Protein AF-A0A645F1S7-F1 (afdb_monomer)

pLDDT: mean 93.81, std 6.72, range [60.31, 98.75]

Nearest PDB structures (foldseek):
  8evv-assembly1_A  TM=8.561E-01  e=4.633E-10  Pseudomonas aeruginosa PAO1
  1ehi-assembly1_A  TM=8.941E-01  e=5.741E-09  Leuconostoc mesenteroides
  8evv-assembly1_C  TM=8.806E-01  e=7.746E-09  Pseudomonas aeruginosa PAO1
  8fff-assembly1_A-2  TM=8.487E-01  e=7.746E-09  Staphylococcus aureus
  1ehi-assembly1_B  TM=9.229E-01  e=9.599E-08  Leuconostoc mesenteroides

Mean predicted aligned error: 3.93 Å

Foldseek 3Di:
DLVVCCVPPVDDDDDDDQFDAWKWKWKWAFDDPPIDIFAIKTWAFDPPQPDPHPDCDPVCLVVVVVTTDIDVNDPDDPVLRVVVSVVQVVVCVVVVQFRMKMWMWGQHPVGDIDTDDIGSPFDLDPPRTPNQVRCVSVVQHSVNRVVRSVQSVCVVVVHDD

Secondary structure (DSSP, 8-state):
-HHHHHHHH-S---------SEEEEEEEESSGGG-EEPPPEEEEE-TT---SS----HHHHHTHHHHEEEESS----HHHHHHHHHHHHHHHHHTT--SEEEEEEEE-TTS-EEEEEEESS----TTT-HHHHHHHHTT--HHHHHHHHHHHHHHHTT---

InterPro domain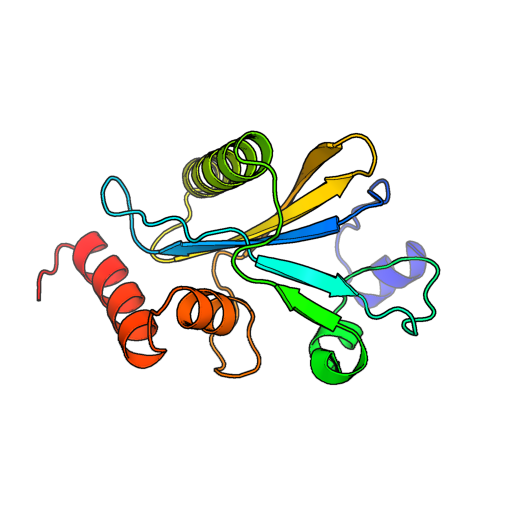s:
  IPR000291 D-alanine--D-alanine ligase/VANA/B/C, conserved site [PS00844] (95-123)
  IPR011095 D-alanine--D-alanine ligase, C-terminal [PF07478] (11-150)
  IPR011761 ATP-grasp fold [PS50975] (13-151)

Structure (mmCIF, N/CA/C/O backbone):
data_AF-A0A645F1S7-F1
#
_entry.id   AF-A0A645F1S7-F1
#
loop_
_atom_site.group_PDB
_atom_site.id
_atom_site.type_symbol
_atom_site.label_atom_id
_atom_site.label_alt_id
_atom_site.label_comp_id
_atom_site.label_asym_id
_atom_site.label_entity_id
_atom_site.label_seq_id
_atom_site.pdbx_PDB_ins_code
_atom_site.Cartn_x
_atom_site.Cartn_y
_atom_site.Cartn_z
_atom_site.occupancy
_atom_site.B_iso_or_equiv
_atom_site.auth_seq_id
_atom_site.auth_comp_id
_atom_site.auth_asym_id
_atom_site.auth_atom_id
_atom_site.pdbx_PDB_model_num
ATOM 1 N N . MET A 1 1 ? 7.111 -23.658 -14.672 1.00 77.06 1 MET A N 1
ATOM 2 C CA . MET A 1 1 ? 6.816 -22.760 -13.532 1.00 77.06 1 MET A CA 1
ATOM 3 C C . MET A 1 1 ? 5.498 -23.135 -12.852 1.00 77.06 1 MET A C 1
ATOM 5 O O . MET A 1 1 ? 5.544 -23.566 -11.709 1.00 77.06 1 MET A O 1
ATOM 9 N N . VAL A 1 2 ? 4.365 -23.115 -13.566 1.00 86.31 2 VAL A N 1
ATOM 10 C CA . VAL A 1 2 ? 3.028 -23.469 -13.031 1.00 86.31 2 VAL A CA 1
ATOM 11 C C . VAL A 1 2 ? 2.982 -24.847 -12.355 1.00 86.31 2 VAL A C 1
ATOM 13 O O . VAL A 1 2 ? 2.569 -24.953 -11.206 1.00 86.31 2 VAL A O 1
ATOM 16 N N . SER A 1 3 ? 3.497 -25.899 -13.003 1.00 89.50 3 SER A N 1
ATOM 17 C CA . SER A 1 3 ? 3.505 -27.258 -12.430 1.00 89.50 3 SER A CA 1
ATOM 18 C C . SER A 1 3 ? 4.303 -27.374 -11.126 1.00 89.50 3 SER A C 1
ATOM 20 O O . SER A 1 3 ? 4.007 -28.235 -10.303 1.00 89.50 3 SER A O 1
ATOM 22 N N . ARG A 1 4 ? 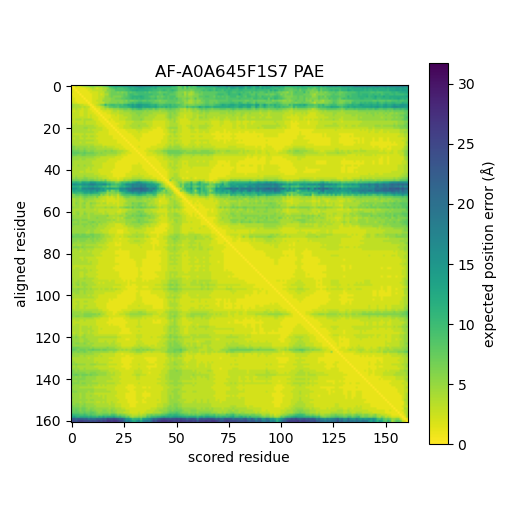5.317 -26.518 -10.921 1.00 90.56 4 ARG A N 1
ATOM 23 C CA . ARG A 1 4 ? 6.065 -26.449 -9.658 1.00 90.56 4 ARG A CA 1
ATOM 24 C C . ARG A 1 4 ? 5.208 -25.800 -8.572 1.00 90.56 4 ARG A C 1
ATOM 26 O O . ARG A 1 4 ? 5.131 -26.351 -7.482 1.00 90.56 4 ARG A O 1
ATOM 33 N N . SER A 1 5 ? 4.549 -24.679 -8.874 1.00 89.69 5 SER A N 1
ATOM 34 C CA . SER A 1 5 ? 3.669 -23.981 -7.927 1.00 89.69 5 SER A CA 1
ATOM 35 C C . SER A 1 5 ? 2.496 -24.855 -7.480 1.00 89.69 5 SER A C 1
ATOM 37 O O . SER A 1 5 ? 2.246 -24.953 -6.284 1.00 89.69 5 SER A O 1
ATOM 39 N N . LEU A 1 6 ? 1.854 -25.572 -8.412 1.00 92.31 6 LEU A N 1
ATOM 40 C CA . LEU A 1 6 ? 0.776 -26.518 -8.094 1.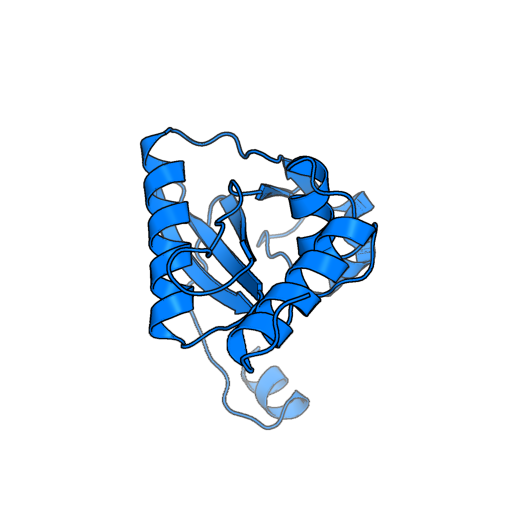00 92.31 6 LEU A CA 1
ATOM 41 C C . LEU A 1 6 ? 1.239 -27.614 -7.122 1.00 92.31 6 LEU A C 1
ATOM 43 O O . LEU A 1 6 ? 0.535 -27.926 -6.169 1.00 92.31 6 LEU A O 1
ATOM 47 N N . LYS A 1 7 ? 2.444 -28.167 -7.323 1.00 94.44 7 LYS A N 1
ATOM 48 C CA . LYS A 1 7 ? 3.012 -29.193 -6.432 1.00 94.44 7 LYS A CA 1
ATOM 49 C C . LYS A 1 7 ? 3.384 -28.655 -5.050 1.00 94.44 7 LYS A C 1
ATOM 51 O O . LYS A 1 7 ? 3.239 -29.380 -4.076 1.00 94.44 7 LYS A O 1
ATOM 56 N N . LEU A 1 8 ? 3.907 -27.429 -4.973 1.00 93.75 8 LEU A N 1
ATOM 57 C CA . LEU A 1 8 ? 4.362 -26.836 -3.711 1.00 93.75 8 LEU A CA 1
ATOM 58 C C . LEU A 1 8 ? 3.205 -26.348 -2.835 1.00 93.75 8 LEU A C 1
ATOM 60 O O . LEU A 1 8 ? 3.252 -26.538 -1.626 1.00 93.75 8 LEU A O 1
ATOM 64 N N . TYR A 1 9 ? 2.199 -25.707 -3.435 1.00 91.12 9 TYR A N 1
ATOM 65 C CA . TYR A 1 9 ? 1.143 -25.012 -2.692 1.00 91.12 9 TYR A CA 1
ATOM 66 C C . TYR A 1 9 ? -0.210 -25.737 -2.709 1.00 91.12 9 TYR A C 1
ATOM 68 O O . TYR A 1 9 ? -1.070 -25.411 -1.899 1.00 91.12 9 TYR A O 1
ATOM 76 N N . GLY A 1 10 ? -0.424 -26.708 -3.607 1.00 90.38 10 GLY A N 1
ATOM 77 C CA . GLY A 1 10 ? -1.612 -27.576 -3.624 1.00 90.38 10 GLY A CA 1
ATOM 78 C C . GLY A 1 10 ? -2.949 -26.905 -3.976 1.00 90.38 10 GLY A C 1
ATOM 79 O O . GLY A 1 10 ? -3.963 -27.595 -4.048 1.00 90.38 10 GLY A O 1
ATOM 80 N N . GLY A 1 11 ? -2.971 -25.588 -4.200 1.00 89.00 11 GLY A N 1
ATOM 81 C CA . GLY A 1 11 ? -4.161 -24.811 -4.554 1.00 89.00 11 GLY A CA 1
ATOM 82 C C . GLY A 1 11 ? -4.167 -24.316 -6.006 1.00 89.00 11 GLY A C 1
ATOM 83 O O . GLY A 1 11 ? -3.196 -24.526 -6.740 1.00 89.00 11 GLY A O 1
ATOM 84 N N . PRO A 1 12 ? -5.252 -23.641 -6.431 1.00 91.94 12 PRO A N 1
ATOM 85 C CA . PRO A 1 12 ? -5.310 -22.959 -7.721 1.00 91.94 12 PRO A CA 1
ATOM 86 C C . PRO A 1 12 ? -4.145 -21.979 -7.901 1.00 91.94 12 PRO A C 1
ATOM 88 O O . PRO A 1 12 ? -3.677 -21.367 -6.943 1.00 91.94 12 PRO A O 1
ATOM 91 N N . VAL A 1 13 ? -3.692 -21.815 -9.144 1.00 91.75 13 VAL A N 1
ATOM 92 C CA . VAL A 1 13 ? -2.629 -20.871 -9.511 1.00 91.75 13 VAL A CA 1
ATOM 93 C C . VAL A 1 13 ? -3.207 -19.827 -10.451 1.00 91.75 13 VAL A C 1
ATOM 95 O O . VAL A 1 13 ? -3.875 -20.176 -11.423 1.00 91.75 13 VAL A O 1
ATOM 98 N N . LEU A 1 14 ? -2.914 -18.561 -10.169 1.00 92.25 14 LEU A N 1
ATOM 99 C CA . LEU A 1 14 ? -3.226 -17.438 -11.041 1.00 92.25 14 LEU A CA 1
ATOM 100 C C . LEU A 1 14 ? -2.016 -17.141 -11.940 1.00 92.25 14 LEU A C 1
ATOM 102 O O . LEU A 1 14 ? -0.874 -17.157 -11.474 1.00 92.25 14 LEU A O 1
ATOM 106 N N . ALA A 1 15 ? -2.262 -16.920 -13.230 1.00 92.06 15 ALA A N 1
ATOM 107 C CA . ALA A 1 15 ? -1.252 -16.509 -14.198 1.00 92.06 15 ALA A CA 1
ATOM 108 C C . ALA A 1 15 ? -1.691 -15.180 -14.812 1.00 92.06 15 ALA A C 1
ATOM 110 O O . ALA A 1 15 ? -2.739 -15.116 -15.452 1.00 92.06 15 ALA A O 1
ATOM 111 N N . GLU A 1 16 ? -0.895 -14.139 -14.597 1.00 92.31 16 GLU A N 1
ATOM 112 C CA . GLU A 1 16 ? -1.212 -12.766 -14.989 1.00 92.31 16 GLU A CA 1
ATOM 113 C C . GLU A 1 16 ? -0.103 -12.196 -15.865 1.00 92.31 16 GLU A C 1
ATOM 115 O O . GLU A 1 16 ? 1.048 -12.644 -15.827 1.00 92.31 16 GLU A O 1
ATOM 120 N N . GLU A 1 17 ? -0.465 -11.198 -16.664 1.00 92.88 17 GLU A N 1
ATOM 121 C CA . GLU A 1 17 ? 0.503 -10.387 -17.387 1.00 92.88 17 GLU A CA 1
ATOM 122 C C . GLU A 1 17 ? 1.415 -9.644 -16.401 1.00 92.88 17 GLU A C 1
ATOM 124 O O . GLU A 1 17 ? 0.965 -9.096 -15.394 1.00 92.88 17 GLU A O 1
ATOM 129 N N . TYR A 1 18 ? 2.713 -9.597 -16.703 1.00 93.25 18 TYR A N 1
ATOM 130 C CA . TYR A 1 18 ? 3.636 -8.764 -15.945 1.00 93.25 18 TYR A CA 1
ATOM 131 C C . TYR A 1 18 ? 3.480 -7.297 -16.351 1.00 93.25 18 TYR A C 1
ATOM 133 O O . TYR A 1 18 ? 3.858 -6.904 -17.453 1.00 93.25 18 TYR A O 1
ATOM 141 N N . ILE A 1 19 ? 2.995 -6.476 -15.424 1.00 94.75 19 ILE A N 1
ATOM 142 C CA . ILE A 1 19 ? 2.905 -5.028 -15.613 1.00 94.75 19 ILE A CA 1
ATOM 143 C C . ILE A 1 19 ? 4.265 -4.402 -15.284 1.00 94.75 19 ILE A C 1
ATOM 145 O O . ILE A 1 19 ? 4.663 -4.355 -14.120 1.00 94.75 19 ILE A O 1
ATOM 149 N N . ALA A 1 20 ? 5.005 -3.941 -16.293 1.00 93.25 20 ALA A N 1
ATOM 150 C CA . ALA A 1 20 ? 6.240 -3.175 -16.092 1.00 93.25 20 ALA A CA 1
ATOM 151 C C . ALA A 1 20 ? 5.954 -1.779 -15.501 1.00 93.25 20 ALA A C 1
ATOM 153 O O . ALA A 1 20 ? 4.802 -1.361 -15.428 1.00 93.25 20 ALA A O 1
ATOM 154 N N . GLY A 1 21 ? 7.000 -1.066 -15.076 1.00 94.00 21 GLY A N 1
ATOM 155 C CA . GLY A 1 21 ? 6.901 0.287 -14.523 1.00 94.00 21 GLY A CA 1
ATOM 156 C C . GLY A 1 21 ? 7.206 0.370 -13.026 1.00 94.00 21 GLY A C 1
ATOM 157 O O . GLY A 1 21 ? 8.053 -0.363 -12.508 1.00 94.00 21 GLY A O 1
ATOM 158 N N . ARG A 1 22 ? 6.551 1.314 -12.348 1.00 95.88 22 ARG A N 1
ATOM 159 C CA . ARG A 1 22 ? 6.793 1.688 -10.943 1.00 95.88 22 ARG A CA 1
ATOM 160 C C . ARG A 1 22 ? 5.836 0.951 -10.006 1.00 95.88 22 ARG A C 1
ATOM 162 O O . ARG A 1 22 ? 4.700 0.677 -10.388 1.00 95.88 22 ARG A O 1
ATOM 169 N N . GLU A 1 23 ? 6.273 0.661 -8.782 1.00 96.75 23 GLU A N 1
ATOM 170 C CA . GLU A 1 23 ? 5.489 -0.061 -7.769 1.00 96.75 23 GLU A CA 1
ATOM 171 C C . GLU A 1 23 ? 5.228 0.824 -6.545 1.00 96.75 23 GLU A C 1
ATOM 173 O O . GLU A 1 23 ? 6.131 1.505 -6.059 1.00 96.75 23 GLU A O 1
ATOM 178 N N . PHE A 1 24 ? 3.988 0.822 -6.051 1.00 98.25 24 PHE A N 1
ATOM 179 C CA . PHE A 1 24 ? 3.547 1.697 -4.966 1.00 98.25 24 PHE A CA 1
ATOM 180 C C . PHE A 1 24 ? 2.700 0.953 -3.953 1.00 98.25 24 PHE A C 1
ATOM 182 O O . PHE A 1 24 ? 2.002 -0.002 -4.279 1.00 98.25 24 PHE A O 1
ATOM 189 N N . THR A 1 25 ? 2.688 1.490 -2.743 1.00 98.19 25 THR A N 1
ATOM 190 C CA . THR A 1 25 ? 1.780 1.103 -1.672 1.00 98.19 25 THR A CA 1
ATOM 191 C C . THR A 1 25 ? 1.056 2.335 -1.138 1.00 98.19 25 THR A C 1
ATOM 193 O O . THR A 1 25 ? 1.656 3.393 -0.938 1.00 98.19 25 THR A O 1
ATOM 196 N N . VAL A 1 26 ? -0.230 2.178 -0.832 1.00 98.69 26 VAL A N 1
ATOM 197 C CA . VAL A 1 26 ? -1.063 3.176 -0.156 1.00 98.69 26 VAL A CA 1
ATOM 198 C C . VAL A 1 26 ? -1.622 2.577 1.130 1.00 98.69 26 VAL A C 1
ATOM 200 O O . VAL A 1 26 ? -2.305 1.553 1.110 1.00 98.69 26 VAL A O 1
ATOM 203 N N . GLY A 1 27 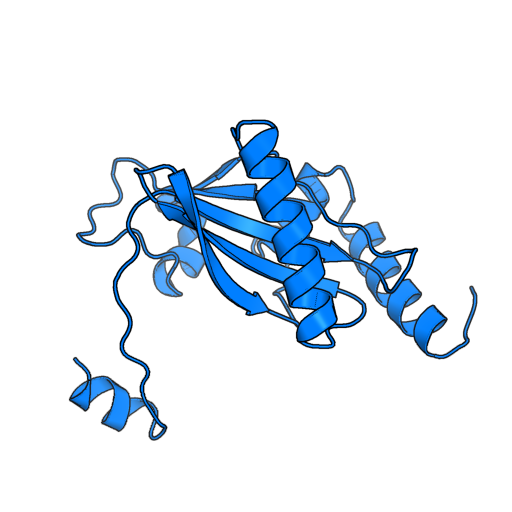? -1.350 3.224 2.262 1.00 98.56 27 GLY A N 1
ATOM 204 C CA . GLY A 1 27 ? -1.948 2.866 3.546 1.00 98.56 27 GLY A CA 1
ATOM 205 C C . GLY A 1 27 ? -3.330 3.495 3.724 1.00 98.56 27 GLY A C 1
ATOM 206 O O . GLY A 1 27 ? -3.559 4.640 3.325 1.00 98.56 27 GLY A O 1
ATOM 207 N N . LEU A 1 28 ? -4.230 2.778 4.392 1.00 98.75 28 LEU A N 1
ATOM 208 C CA . LEU A 1 28 ? -5.523 3.284 4.845 1.00 98.75 28 LEU A CA 1
ATOM 209 C C . LEU A 1 28 ? -5.697 3.024 6.340 1.00 98.75 28 LEU A C 1
ATOM 211 O O . LEU A 1 28 ? -5.345 1.945 6.810 1.00 98.75 28 LEU A O 1
ATOM 215 N N . LEU A 1 29 ? -6.258 3.995 7.063 1.00 98.50 29 LEU A N 1
ATOM 216 C CA . LEU A 1 29 ? -6.463 3.957 8.513 1.00 98.50 29 LEU A CA 1
ATOM 217 C C . LEU A 1 29 ? -7.811 4.577 8.885 1.00 98.50 29 LEU A C 1
ATOM 219 O O . LEU A 1 29 ? -8.093 5.714 8.516 1.00 98.50 29 LEU A O 1
ATOM 223 N N . GLY A 1 30 ? -8.616 3.862 9.661 1.00 97.81 30 GLY A N 1
ATOM 224 C CA . GLY A 1 30 ? -9.944 4.292 10.087 1.00 97.81 30 GLY A CA 1
ATOM 225 C C . GLY A 1 30 ? -11.070 3.626 9.300 1.00 97.81 30 GLY A C 1
ATOM 226 O O . GLY A 1 30 ? -10.873 2.630 8.615 1.00 97.81 30 GLY A O 1
ATOM 227 N N . ASN A 1 31 ? -12.276 4.172 9.438 1.00 96.88 31 ASN A N 1
ATOM 228 C CA . ASN A 1 31 ? -13.501 3.654 8.832 1.00 96.88 31 ASN A CA 1
ATOM 229 C C . ASN A 1 31 ? -14.387 4.832 8.382 1.00 96.88 31 ASN A C 1
ATOM 231 O O . ASN A 1 31 ? -14.376 5.883 9.025 1.00 96.88 31 ASN A O 1
ATOM 235 N N . GLY A 1 32 ? -15.189 4.649 7.327 1.00 94.31 32 GLY A N 1
ATOM 236 C CA . GLY A 1 32 ? -16.194 5.629 6.885 1.00 94.31 32 GLY A CA 1
ATOM 237 C C . GLY A 1 32 ? -15.628 7.037 6.664 1.00 94.31 32 GLY A C 1
ATOM 238 O O . GLY A 1 32 ? -14.600 7.210 6.010 1.00 94.31 32 GLY A O 1
ATOM 239 N N . GLU A 1 33 ? -16.281 8.049 7.238 1.00 93.62 33 GLU A N 1
ATOM 240 C CA . GLU A 1 33 ? -15.846 9.453 7.145 1.00 93.62 33 GLU A CA 1
ATOM 241 C C . GLU A 1 33 ? -14.494 9.716 7.827 1.00 93.62 33 GLU A C 1
ATOM 243 O O . GLU A 1 33 ? -13.755 10.604 7.410 1.00 93.62 33 GLU A O 1
ATOM 248 N N . ALA A 1 34 ? -14.134 8.914 8.834 1.00 95.69 34 ALA A N 1
ATOM 249 C CA . ALA A 1 34 ? -12.847 9.003 9.520 1.00 95.69 34 ALA A CA 1
ATOM 250 C C . ALA A 1 34 ? -11.716 8.262 8.779 1.00 95.69 34 ALA A C 1
ATOM 252 O O . ALA A 1 34 ? -10.595 8.201 9.282 1.00 95.69 34 ALA A O 1
ATOM 253 N N . LEU A 1 35 ? -11.991 7.671 7.607 1.00 98.06 35 LEU A N 1
ATOM 254 C CA . LEU A 1 35 ? -10.991 6.956 6.819 1.00 98.06 35 LEU A CA 1
ATOM 255 C C . LEU A 1 35 ? -9.945 7.930 6.265 1.00 98.06 35 LEU A C 1
ATOM 257 O O . LEU A 1 35 ? -10.200 8.686 5.320 1.00 98.06 35 LEU A O 1
ATOM 261 N N . ARG A 1 36 ? -8.738 7.844 6.819 1.00 97.94 36 ARG A N 1
ATOM 262 C CA . ARG A 1 36 ? -7.532 8.492 6.317 1.00 97.94 36 ARG A CA 1
ATOM 263 C C . ARG A 1 36 ? -6.886 7.613 5.251 1.00 97.94 36 ARG A C 1
ATOM 265 O O . ARG A 1 36 ? -6.620 6.436 5.482 1.00 97.94 36 ARG A O 1
ATOM 272 N N . VAL A 1 37 ? -6.585 8.217 4.106 1.00 98.50 37 VAL A N 1
ATOM 273 C CA . VAL A 1 37 ? -5.744 7.629 3.056 1.00 98.50 37 VAL A CA 1
ATOM 274 C C . VAL A 1 37 ? -4.393 8.326 3.130 1.00 98.50 37 VAL A C 1
ATOM 276 O O . VAL A 1 37 ? -4.335 9.556 3.112 1.00 98.50 37 VAL A O 1
ATOM 279 N N . PHE A 1 38 ? -3.319 7.562 3.287 1.00 98.38 38 PHE A N 1
ATOM 280 C CA . PHE A 1 38 ? -1.969 8.116 3.306 1.00 98.38 38 PHE A CA 1
ATOM 281 C C . PHE A 1 38 ? -1.487 8.449 1.884 1.00 98.38 38 PHE A C 1
ATOM 283 O O . PHE A 1 38 ? -1.988 7.859 0.924 1.00 98.38 38 PHE A O 1
ATOM 290 N N . PRO A 1 39 ? -0.513 9.365 1.726 1.00 97.94 39 PRO A N 1
ATOM 291 C CA . PRO A 1 39 ? 0.147 9.566 0.443 1.00 97.94 39 PRO A CA 1
ATOM 292 C C . PRO A 1 39 ? 0.758 8.252 -0.069 1.00 97.94 39 PRO A C 1
ATOM 294 O O . PRO A 1 39 ? 1.242 7.456 0.745 1.00 97.94 39 PRO A O 1
ATOM 297 N N . PRO A 1 40 ? 0.769 8.007 -1.389 1.00 98.44 40 PRO A N 1
ATOM 298 C CA . PRO A 1 40 ? 1.465 6.862 -1.949 1.00 98.44 40 PRO A CA 1
ATOM 299 C C . PRO A 1 40 ? 2.951 6.870 -1.595 1.00 98.44 40 PRO A C 1
ATOM 301 O O . PRO A 1 40 ? 3.625 7.896 -1.727 1.00 98.44 40 PRO A O 1
ATOM 304 N N . MET A 1 41 ? 3.462 5.710 -1.197 1.00 98.19 41 MET A N 1
ATOM 305 C CA . MET A 1 41 ? 4.890 5.447 -1.060 1.00 98.19 41 MET A CA 1
ATOM 306 C C . MET A 1 41 ? 5.339 4.572 -2.227 1.00 98.19 41 MET A C 1
ATOM 308 O O . MET A 1 41 ? 4.709 3.556 -2.520 1.00 98.19 41 MET A O 1
ATOM 312 N N . GLU A 1 42 ? 6.422 4.960 -2.890 1.00 97.94 42 GLU A N 1
ATOM 313 C CA . GLU A 1 42 ? 7.024 4.181 -3.970 1.00 97.94 42 GLU A CA 1
ATOM 314 C C . GLU A 1 42 ? 8.074 3.211 -3.428 1.00 97.94 42 GLU A C 1
ATOM 316 O O . GLU A 1 42 ? 8.873 3.574 -2.562 1.00 97.94 42 GLU A O 1
ATOM 321 N N . ILE A 1 43 ? 8.091 1.999 -3.982 1.00 96.19 43 ILE A N 1
ATOM 322 C CA . ILE A 1 43 ? 9.148 1.004 -3.791 1.00 96.19 43 ILE A CA 1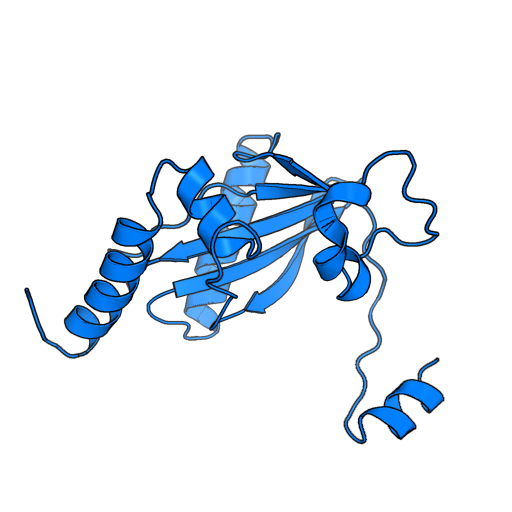
ATOM 323 C C . ILE A 1 43 ? 10.122 1.143 -4.967 1.00 96.19 43 ILE A C 1
ATOM 325 O O . ILE A 1 43 ? 9.858 0.689 -6.084 1.00 96.19 43 ILE A O 1
ATOM 329 N N . VAL A 1 44 ? 11.256 1.800 -4.726 1.00 95.06 44 VAL A N 1
ATOM 330 C CA . VAL A 1 44 ? 12.235 2.149 -5.761 1.00 95.06 44 VAL A CA 1
ATOM 331 C C . VAL A 1 44 ? 13.331 1.092 -5.813 1.00 95.06 44 VAL A C 1
ATOM 333 O O . VAL A 1 44 ? 14.189 1.020 -4.940 1.00 95.06 44 VAL A O 1
ATOM 336 N N . PHE A 1 45 ? 13.347 0.276 -6.865 1.00 92.44 45 PHE A N 1
ATOM 337 C CA . PHE A 1 45 ? 14.416 -0.704 -7.074 1.00 92.44 45 PHE A CA 1
ATOM 338 C C . PHE A 1 45 ? 15.752 -0.024 -7.379 1.00 92.44 45 PHE A C 1
ATOM 340 O O . PHE A 1 45 ? 15.858 0.799 -8.294 1.00 92.44 45 PHE A O 1
ATOM 347 N N . ARG A 1 46 ? 16.803 -0.424 -6.661 1.00 90.31 46 ARG A N 1
ATOM 348 C CA . ARG A 1 46 ? 18.158 0.090 -6.880 1.00 90.31 46 ARG A CA 1
ATOM 349 C C . ARG A 1 46 ? 18.718 -0.380 -8.218 1.00 90.31 46 ARG A C 1
ATOM 351 O O . ARG A 1 46 ? 18.443 -1.495 -8.661 1.00 90.31 46 ARG A O 1
ATOM 358 N N . LYS A 1 47 ? 19.554 0.456 -8.847 1.00 77.25 47 LYS A N 1
ATOM 359 C CA . LYS A 1 47 ? 20.122 0.212 -10.191 1.00 77.25 47 LYS A CA 1
ATOM 360 C C . LYS A 1 47 ? 20.905 -1.100 -10.312 1.00 77.25 47 LYS A C 1
ATOM 362 O O . LYS A 1 47 ? 20.954 -1.663 -11.396 1.00 77.25 47 LYS A O 1
ATOM 367 N N . ASN A 1 48 ? 21.513 -1.565 -9.225 1.00 72.69 48 ASN A N 1
ATOM 368 C CA . ASN A 1 48 ? 22.274 -2.813 -9.154 1.00 72.69 48 ASN A CA 1
ATOM 369 C C . ASN A 1 48 ? 21.405 -4.047 -8.845 1.00 72.69 48 ASN A C 1
ATOM 371 O O . ASN A 1 48 ? 21.948 -5.132 -8.650 1.00 72.69 48 ASN A O 1
ATOM 375 N N . THR A 1 49 ? 20.077 -3.906 -8.783 1.00 75.94 49 THR A N 1
ATOM 376 C CA . THR A 1 49 ? 19.174 -5.051 -8.651 1.00 75.94 49 THR A CA 1
ATOM 377 C C . THR A 1 49 ? 19.063 -5.746 -10.003 1.00 75.94 49 THR A C 1
ATOM 379 O O . THR A 1 49 ? 18.210 -5.399 -10.819 1.00 75.94 49 THR A O 1
ATOM 382 N N . ASP A 1 50 ? 19.958 -6.701 -10.247 1.00 63.50 50 ASP A N 1
ATOM 383 C CA . ASP A 1 50 ? 20.024 -7.455 -11.497 1.00 63.50 50 ASP A CA 1
ATOM 384 C C . ASP A 1 50 ? 18.902 -8.503 -11.540 1.00 63.50 50 ASP A C 1
ATOM 386 O O . ASP A 1 50 ? 19.011 -9.596 -10.975 1.00 63.50 50 ASP A O 1
ATOM 390 N N . ARG A 1 51 ? 17.750 -8.113 -12.098 1.00 69.44 51 ARG A N 1
ATOM 391 C CA . ARG A 1 51 ? 16.582 -8.984 -12.267 1.00 69.44 51 ARG A CA 1
ATOM 392 C C . ARG A 1 51 ? 15.834 -8.633 -13.545 1.00 69.44 51 ARG A C 1
ATOM 394 O O . ARG A 1 51 ? 15.467 -7.475 -13.738 1.00 69.44 51 ARG A O 1
ATOM 401 N N . ASP A 1 52 ? 15.493 -9.663 -14.320 1.00 72.56 52 ASP A N 1
ATOM 402 C CA . ASP A 1 52 ? 14.608 -9.560 -15.493 1.00 72.56 52 ASP A CA 1
ATOM 403 C C . ASP A 1 52 ? 13.253 -8.920 -15.138 1.00 72.56 52 ASP A C 1
ATOM 405 O O . ASP A 1 52 ? 12.640 -8.231 -15.951 1.00 72.56 52 ASP A O 1
ATOM 409 N N . TYR A 1 53 ? 12.807 -9.113 -13.889 1.00 76.31 53 TYR A N 1
ATOM 410 C CA . TYR A 1 53 ? 11.570 -8.561 -13.348 1.00 76.31 53 TYR A CA 1
ATOM 411 C C . TYR A 1 53 ? 11.807 -7.886 -11.995 1.00 76.31 53 TYR A C 1
ATOM 413 O O . TYR A 1 53 ? 12.296 -8.496 -11.037 1.00 76.31 53 TYR A O 1
ATOM 421 N N . ARG A 1 54 ? 11.388 -6.623 -11.887 1.00 88.12 54 ARG A N 1
ATOM 422 C CA . ARG A 1 54 ? 11.426 -5.837 -10.648 1.00 88.12 54 ARG A CA 1
ATOM 423 C C . ARG A 1 54 ? 10.178 -6.121 -9.829 1.00 88.12 54 ARG A C 1
ATOM 425 O O . ARG A 1 54 ? 9.225 -5.359 -9.890 1.00 88.12 54 ARG A O 1
ATOM 432 N N . ILE A 1 55 ? 10.147 -7.261 -9.145 1.00 89.00 55 ILE A N 1
ATOM 433 C CA . ILE A 1 55 ? 9.008 -7.703 -8.323 1.00 89.00 55 ILE A CA 1
ATOM 434 C C . ILE A 1 55 ? 9.387 -7.612 -6.849 1.00 89.00 55 ILE A C 1
ATOM 436 O O . ILE A 1 55 ? 10.414 -8.175 -6.448 1.00 89.00 55 ILE A O 1
ATOM 440 N N . TYR A 1 56 ? 8.541 -6.979 -6.028 1.00 89.31 56 TYR A N 1
ATOM 441 C CA . TYR A 1 56 ? 8.739 -6.860 -4.579 1.00 89.31 56 TYR A CA 1
ATOM 442 C C . TYR A 1 56 ? 8.383 -8.163 -3.837 1.00 89.31 56 TYR A C 1
ATOM 444 O O . TYR A 1 56 ? 7.506 -8.261 -2.977 1.00 89.31 56 TYR A O 1
ATOM 452 N N . SER A 1 57 ? 9.075 -9.226 -4.244 1.00 88.00 57 SER A N 1
ATOM 453 C CA . SER A 1 57 ? 8.919 -10.594 -3.754 1.00 88.00 57 SER A CA 1
ATOM 454 C C . SER A 1 57 ? 9.350 -10.742 -2.293 1.00 88.00 57 SER A C 1
ATOM 456 O O . SER A 1 57 ? 10.076 -9.907 -1.760 1.00 88.00 57 SER A O 1
ATOM 458 N N . PHE A 1 58 ? 8.992 -11.866 -1.665 1.00 85.69 58 PHE A N 1
ATOM 459 C CA . PHE A 1 58 ? 9.419 -12.191 -0.298 1.00 85.69 58 PHE A CA 1
ATOM 460 C C . PHE A 1 58 ? 10.937 -12.058 -0.086 1.00 85.69 58 PHE A C 1
ATOM 462 O O . PHE A 1 58 ? 11.367 -11.457 0.891 1.00 85.69 58 PHE A O 1
ATOM 469 N N . GLY A 1 59 ? 11.757 -12.554 -1.021 1.00 84.62 59 GLY A N 1
ATOM 470 C CA . GLY A 1 59 ? 13.216 -12.439 -0.915 1.00 84.62 59 GLY A CA 1
ATOM 471 C C . GLY A 1 59 ? 13.716 -10.993 -0.982 1.00 84.62 59 GLY A C 1
ATOM 472 O O . GLY A 1 59 ? 14.659 -10.649 -0.282 1.00 84.62 59 GLY A O 1
ATOM 473 N N . VAL A 1 60 ? 13.058 -10.134 -1.772 1.00 87.75 60 VAL A N 1
ATOM 474 C CA . VAL A 1 60 ? 13.370 -8.693 -1.808 1.00 87.75 60 VAL A CA 1
ATOM 475 C C . VAL A 1 60 ? 12.928 -8.025 -0.509 1.00 87.75 60 VAL A C 1
ATOM 477 O O . VAL A 1 60 ? 13.699 -7.272 0.062 1.00 87.75 60 VAL A O 1
ATOM 480 N N . LYS A 1 61 ? 11.736 -8.351 0.003 1.00 86.00 61 LYS A N 1
ATOM 481 C CA . LYS A 1 61 ? 11.227 -7.845 1.289 1.00 86.00 61 LYS A CA 1
ATOM 482 C C . LYS A 1 61 ? 12.143 -8.206 2.461 1.00 86.00 61 LYS A C 1
ATOM 484 O O . LYS A 1 61 ? 12.291 -7.424 3.389 1.00 86.00 61 LYS A O 1
ATOM 489 N N . GLN A 1 62 ? 12.732 -9.400 2.470 1.00 87.75 62 GLN A N 1
ATOM 490 C CA . GLN A 1 62 ? 13.639 -9.834 3.542 1.00 87.75 62 GLN A CA 1
ATOM 491 C C . GLN A 1 62 ? 14.979 -9.091 3.522 1.00 87.75 62 GLN A C 1
ATOM 493 O O . GLN A 1 62 ? 15.527 -8.814 4.582 1.00 87.75 62 GLN A O 1
ATOM 498 N N . ASP A 1 63 ? 15.469 -8.728 2.339 1.00 87.69 63 ASP A N 1
ATOM 499 C CA . ASP A 1 63 ? 16.764 -8.066 2.146 1.00 87.69 63 ASP A CA 1
ATOM 500 C C . ASP A 1 63 ? 16.600 -6.661 1.534 1.00 87.69 63 ASP A C 1
ATOM 502 O O . ASP A 1 63 ? 17.370 -6.204 0.685 1.00 87.69 63 ASP A O 1
ATOM 506 N N . TYR A 1 64 ? 15.527 -5.971 1.933 1.00 88.81 64 TYR A N 1
ATOM 507 C CA . TYR A 1 64 ? 15.073 -4.741 1.281 1.00 88.81 64 TYR A CA 1
ATOM 508 C C . TYR A 1 64 ? 16.155 -3.653 1.288 1.00 88.81 64 TYR A C 1
ATOM 510 O O . TYR A 1 64 ? 16.300 -2.938 0.303 1.00 88.81 64 TYR A O 1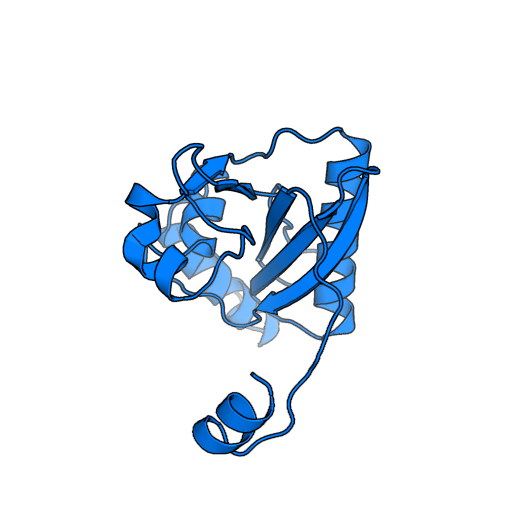
ATOM 518 N N . GLN A 1 65 ? 16.977 -3.593 2.341 1.00 89.12 65 GLN A N 1
ATOM 519 C CA . GLN A 1 65 ? 18.066 -2.622 2.500 1.00 89.12 65 GLN A CA 1
ATOM 520 C C . GLN A 1 65 ? 19.109 -2.675 1.372 1.00 89.12 65 GLN A C 1
ATOM 522 O O . GLN A 1 65 ? 19.781 -1.673 1.111 1.00 89.12 65 GLN A O 1
ATOM 527 N N . ASN A 1 66 ? 19.248 -3.825 0.706 1.00 89.31 66 ASN A N 1
ATOM 528 C CA . ASN A 1 66 ? 20.172 -4.016 -0.408 1.00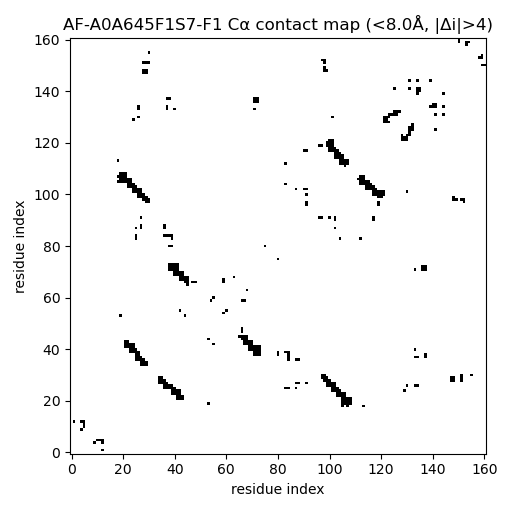 89.31 66 ASN A CA 1
ATOM 529 C C . ASN A 1 66 ? 19.512 -3.815 -1.779 1.00 89.31 66 ASN A C 1
ATOM 531 O O . ASN A 1 66 ? 20.202 -3.449 -2.732 1.00 89.31 66 ASN A O 1
ATOM 535 N N . PHE A 1 67 ? 18.197 -4.016 -1.886 1.00 89.88 67 PHE A N 1
ATOM 536 C CA . PHE A 1 67 ? 17.492 -4.062 -3.171 1.00 89.88 67 PHE A CA 1
ATOM 537 C C . PHE A 1 67 ? 16.627 -2.838 -3.475 1.00 89.88 67 PHE A C 1
ATOM 539 O O . PHE A 1 67 ? 16.455 -2.498 -4.649 1.00 89.88 67 PHE A O 1
ATOM 546 N N . VAL A 1 68 ? 16.062 -2.183 -2.462 1.00 93.19 68 VAL A N 1
ATOM 547 C CA . VAL A 1 68 ? 15.078 -1.114 -2.662 1.00 93.19 68 VAL A CA 1
ATOM 548 C C . VAL A 1 68 ? 15.314 0.072 -1.734 1.00 93.19 68 VAL A C 1
ATOM 550 O O . VAL A 1 68 ? 15.838 -0.057 -0.630 1.00 93.19 68 VAL A O 1
ATOM 553 N N . ASP A 1 69 ? 14.888 1.234 -2.204 1.00 93.62 69 ASP A N 1
ATOM 554 C CA . ASP A 1 69 ? 14.675 2.439 -1.416 1.00 93.62 69 ASP A CA 1
ATOM 555 C C . ASP A 1 69 ? 13.173 2.747 -1.364 1.00 93.62 69 ASP A C 1
ATOM 557 O O . ASP A 1 69 ? 12.394 2.240 -2.176 1.00 93.62 69 ASP A O 1
ATOM 561 N N . TYR A 1 70 ? 12.766 3.594 -0.421 1.00 95.25 70 TYR A N 1
ATOM 562 C CA . TYR A 1 70 ? 11.389 4.074 -0.327 1.00 95.25 70 TYR A CA 1
ATOM 563 C C . TYR A 1 70 ? 11.344 5.581 -0.534 1.00 95.25 70 TYR A C 1
ATOM 565 O O . TYR A 1 70 ? 12.111 6.319 0.085 1.00 95.25 70 TYR A O 1
ATOM 573 N N . GLU A 1 71 ? 10.410 6.043 -1.362 1.00 95.94 71 GLU A N 1
ATOM 574 C CA . GLU A 1 71 ? 10.099 7.467 -1.494 1.00 95.94 71 GLU A CA 1
ATOM 575 C C . GLU A 1 71 ? 8.663 7.727 -1.031 1.00 95.94 71 GLU A C 1
ATOM 577 O O . GLU A 1 71 ? 7.707 7.218 -1.617 1.00 95.94 71 GLU A O 1
ATOM 582 N N . CYS A 1 72 ? 8.508 8.520 0.032 1.00 94.44 72 CYS A N 1
ATOM 583 C CA . CYS A 1 72 ? 7.211 8.905 0.582 1.00 94.44 72 CYS A CA 1
ATOM 584 C C . CYS A 1 72 ? 7.229 10.384 1.030 1.00 94.44 72 CYS A C 1
ATOM 586 O O . CYS A 1 72 ? 8.015 10.730 1.916 1.00 94.44 72 CYS A O 1
ATOM 588 N N . PRO A 1 73 ? 6.364 11.257 0.476 1.00 92.56 73 PRO A N 1
ATOM 589 C CA . PRO A 1 73 ? 5.432 10.970 -0.616 1.00 92.56 73 PRO A CA 1
ATOM 590 C C . PRO A 1 73 ? 6.177 10.643 -1.919 1.00 92.56 73 PRO A C 1
ATOM 592 O O . PRO A 1 73 ? 7.241 11.198 -2.196 1.00 92.56 73 PRO A O 1
ATOM 595 N N . ALA A 1 74 ? 5.616 9.734 -2.711 1.00 96.69 74 ALA A N 1
ATOM 596 C CA . ALA A 1 74 ? 6.166 9.373 -4.008 1.00 96.69 74 ALA A CA 1
ATOM 597 C C . ALA A 1 74 ? 6.165 10.569 -4.974 1.00 96.69 74 ALA A C 1
ATOM 599 O O . ALA A 1 74 ? 5.266 11.413 -4.955 1.00 96.69 74 ALA A O 1
ATOM 600 N N . ARG A 1 75 ? 7.140 10.618 -5.889 1.00 96.62 75 ARG A N 1
ATOM 601 C CA . ARG A 1 75 ? 7.196 11.639 -6.950 1.00 96.62 75 ARG A CA 1
ATOM 602 C C . ARG A 1 75 ? 6.174 11.328 -8.041 1.00 96.62 75 ARG A C 1
ATOM 604 O O . ARG A 1 75 ? 6.487 10.703 -9.058 1.00 96.62 75 ARG A O 1
ATOM 611 N N . LEU A 1 76 ? 4.935 11.726 -7.803 1.00 97.19 76 LEU A N 1
ATOM 612 C CA . LEU A 1 76 ? 3.814 11.578 -8.722 1.00 97.19 76 LEU A CA 1
ATOM 613 C C . LEU A 1 76 ? 3.354 12.949 -9.212 1.00 97.19 76 LEU A C 1
ATOM 615 O O . LEU A 1 76 ? 3.533 13.969 -8.547 1.00 97.19 76 LEU A O 1
ATOM 619 N N . THR A 1 77 ? 2.738 12.983 -10.392 1.00 97.75 77 THR A N 1
ATOM 620 C CA . THR A 1 77 ? 1.913 14.142 -10.743 1.00 97.75 77 THR A CA 1
ATOM 621 C C . THR A 1 77 ? 0.695 14.177 -9.824 1.00 97.75 77 THR A C 1
ATOM 623 O O . THR A 1 77 ? 0.219 13.137 -9.367 1.00 97.75 77 THR A O 1
ATOM 626 N N . ARG A 1 78 ? 0.125 15.367 -9.614 1.00 97.25 78 ARG A N 1
ATOM 627 C CA . ARG A 1 78 ? -1.106 15.517 -8.828 1.00 97.25 78 ARG A CA 1
ATOM 628 C C . ARG A 1 78 ? -2.235 14.602 -9.322 1.00 97.25 78 ARG A C 1
ATOM 630 O O . ARG A 1 78 ? -2.952 14.031 -8.513 1.00 97.25 78 ARG A O 1
ATOM 637 N N . ALA A 1 79 ? -2.376 14.441 -10.639 1.00 97.94 79 ALA A N 1
ATOM 638 C CA . ALA A 1 79 ? -3.401 13.577 -11.223 1.00 97.94 79 ALA A CA 1
ATOM 639 C C . ALA A 1 79 ? -3.193 12.098 -10.853 1.00 97.94 79 ALA A C 1
ATOM 641 O O . ALA A 1 79 ? -4.147 11.437 -10.457 1.00 97.94 79 ALA A O 1
ATOM 642 N N . GLN A 1 80 ? -1.951 11.606 -10.914 1.00 98.12 80 GLN A N 1
ATOM 643 C CA . GLN A 1 80 ? -1.616 10.226 -10.544 1.00 98.12 80 GLN A CA 1
ATOM 644 C C . GLN A 1 80 ? -1.813 9.969 -9.047 1.00 98.12 80 GLN A C 1
ATOM 646 O O . GLN A 1 80 ? -2.351 8.933 -8.665 1.00 98.12 80 GLN A O 1
ATOM 651 N N . GLU A 1 81 ? -1.407 10.909 -8.191 1.00 98.12 81 GLU A N 1
ATOM 652 C CA . GLU A 1 81 ? -1.623 10.801 -6.746 1.00 98.12 81 GLU A CA 1
ATOM 653 C C . GLU A 1 81 ? -3.122 10.786 -6.405 1.00 98.12 81 GLU A C 1
ATOM 655 O O . GLU A 1 81 ? -3.585 9.932 -5.644 1.00 98.12 81 GLU A O 1
ATOM 660 N N . GLU A 1 82 ? -3.907 11.685 -7.006 1.00 98.31 82 GLU A N 1
ATOM 661 C CA . GLU A 1 82 ? -5.358 11.719 -6.819 1.00 98.31 82 GLU A CA 1
ATOM 662 C C . GLU A 1 82 ? -6.035 10.439 -7.330 1.00 98.31 82 GLU A C 1
ATOM 664 O O . GLU A 1 82 ? -6.928 9.915 -6.665 1.00 98.31 82 GLU A O 1
ATOM 669 N N . GLU A 1 83 ? -5.631 9.919 -8.491 1.00 98.56 83 GLU A N 1
ATOM 670 C CA . GLU A 1 83 ? -6.161 8.667 -9.036 1.00 98.56 83 GLU A CA 1
ATOM 671 C C . GLU A 1 83 ? -5.850 7.483 -8.115 1.00 98.56 83 GLU A C 1
ATOM 673 O O . GLU A 1 83 ? -6.747 6.704 -7.781 1.00 98.56 83 GLU A O 1
ATOM 678 N N . MET A 1 84 ? -4.605 7.370 -7.649 1.00 98.62 84 MET A N 1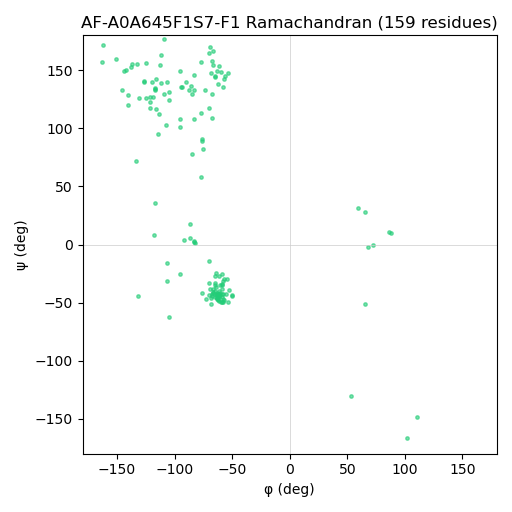
ATOM 679 C CA . MET A 1 84 ? -4.162 6.256 -6.815 1.00 98.62 84 MET A CA 1
ATOM 680 C C . MET A 1 84 ? -4.821 6.278 -5.435 1.00 98.62 84 MET A C 1
ATOM 682 O O . MET A 1 84 ? -5.339 5.258 -4.984 1.00 98.62 84 MET A O 1
ATOM 686 N N . THR A 1 85 ? -4.896 7.443 -4.789 1.00 98.56 85 THR A N 1
ATOM 687 C CA . THR A 1 85 ? -5.552 7.586 -3.478 1.00 98.56 85 THR A CA 1
ATOM 688 C C . THR A 1 85 ? -7.065 7.350 -3.557 1.00 98.56 85 THR A C 1
ATOM 690 O O . THR A 1 85 ? -7.623 6.652 -2.705 1.00 98.56 85 THR A O 1
ATOM 693 N N . LYS A 1 86 ? -7.743 7.847 -4.606 1.00 98.56 86 LYS A N 1
ATOM 694 C CA . LYS A 1 86 ? -9.168 7.550 -4.858 1.00 98.56 86 LYS A CA 1
ATOM 695 C C . LYS A 1 86 ? -9.389 6.064 -5.129 1.00 98.56 86 LYS A C 1
ATOM 697 O O . LYS A 1 86 ? -10.352 5.491 -4.622 1.00 98.56 86 LYS A O 1
ATOM 702 N N . THR A 1 87 ? -8.511 5.432 -5.903 1.00 98.75 87 THR A N 1
ATOM 703 C CA . THR A 1 87 ? -8.612 4.000 -6.212 1.00 98.75 87 THR A CA 1
ATOM 704 C C . THR A 1 87 ? -8.376 3.149 -4.967 1.00 98.75 87 THR A C 1
ATOM 706 O O . THR A 1 87 ? -9.159 2.239 -4.711 1.00 98.75 87 THR A O 1
ATOM 709 N N . ALA A 1 88 ? -7.391 3.491 -4.134 1.00 98.75 88 ALA A N 1
ATOM 710 C CA . ALA A 1 88 ? -7.123 2.806 -2.870 1.00 98.75 88 ALA A CA 1
ATOM 711 C C . ALA A 1 88 ? -8.337 2.842 -1.929 1.00 98.75 88 ALA A C 1
ATOM 713 O O . ALA A 1 88 ? -8.735 1.807 -1.397 1.00 98.75 88 ALA A O 1
ATOM 714 N N . ARG A 1 89 ? -8.986 4.010 -1.794 1.00 98.69 89 ARG A N 1
ATOM 715 C CA . ARG A 1 89 ? -10.251 4.149 -1.053 1.00 98.69 89 ARG A CA 1
ATOM 716 C C . ARG A 1 89 ? -11.346 3.246 -1.621 1.00 98.69 89 ARG A C 1
ATOM 718 O O . ARG A 1 89 ? -11.971 2.506 -0.870 1.00 98.69 89 ARG A O 1
ATOM 725 N N . ARG A 1 90 ? -11.557 3.275 -2.941 1.00 98.50 90 ARG A N 1
ATOM 726 C CA . ARG A 1 90 ? -12.593 2.462 -3.601 1.00 98.50 90 ARG A CA 1
ATOM 727 C C . ARG A 1 90 ? -12.361 0.966 -3.405 1.00 98.50 90 ARG A C 1
ATOM 729 O O . ARG A 1 90 ? -13.317 0.253 -3.139 1.00 98.50 90 ARG A O 1
ATOM 736 N N . VAL A 1 91 ? -11.117 0.497 -3.521 1.00 98.56 91 VAL A N 1
ATOM 737 C CA . VAL A 1 91 ? -10.742 -0.907 -3.274 1.00 98.56 91 VAL A CA 1
ATOM 738 C C . VAL A 1 91 ? -11.048 -1.293 -1.829 1.00 98.56 91 VAL A C 1
ATOM 740 O O . VAL A 1 91 ? -11.697 -2.308 -1.591 1.00 98.56 91 VAL A O 1
ATOM 743 N N . TYR A 1 92 ? -10.622 -0.466 -0.873 1.00 98.69 92 TYR A N 1
ATOM 744 C CA . TYR A 1 92 ? -10.850 -0.689 0.552 1.00 98.69 92 TYR A CA 1
ATOM 745 C C . TYR A 1 92 ? -12.340 -0.832 0.887 1.00 98.69 92 TYR A C 1
ATOM 747 O O . TYR A 1 92 ? -12.742 -1.772 1.571 1.00 98.69 92 TYR A O 1
ATOM 755 N N . GLU A 1 93 ? -13.164 0.079 0.368 1.00 97.88 93 GLU A N 1
ATOM 756 C CA . GLU A 1 93 ? -14.614 0.077 0.571 1.00 97.88 93 GLU A CA 1
ATOM 757 C C . GLU A 1 93 ? -15.283 -1.107 -0.144 1.00 97.88 93 GLU A C 1
ATOM 759 O O . GLU A 1 93 ? -16.077 -1.824 0.466 1.00 97.88 93 GLU A O 1
ATOM 764 N N . ALA A 1 94 ? -14.929 -1.365 -1.408 1.00 98.12 94 ALA A N 1
ATOM 765 C CA . ALA A 1 94 ? -15.521 -2.433 -2.214 1.00 98.12 94 ALA A CA 1
ATOM 766 C C . ALA A 1 94 ? -15.226 -3.837 -1.666 1.00 98.12 94 ALA A C 1
ATOM 768 O O . ALA A 1 94 ? -16.061 -4.731 -1.789 1.00 98.12 94 ALA A O 1
ATOM 769 N N . LEU A 1 95 ? -14.056 -4.029 -1.051 1.00 98.06 95 LEU A N 1
ATOM 770 C CA . LEU A 1 95 ? -13.652 -5.298 -0.443 1.00 98.06 95 LEU A CA 1
ATOM 771 C C . LEU A 1 95 ? -14.019 -5.395 1.045 1.00 98.06 95 LEU A C 1
ATOM 773 O O . LEU A 1 95 ? -13.695 -6.386 1.698 1.00 98.06 95 LEU A O 1
ATOM 777 N N . GLY A 1 96 ? -14.716 -4.390 1.589 1.00 97.38 96 GLY A N 1
ATOM 778 C CA . GLY A 1 96 ? -15.200 -4.398 2.968 1.00 97.38 96 GLY A CA 1
ATOM 779 C C . GLY A 1 96 ? -14.085 -4.391 4.014 1.00 97.38 96 GLY A C 1
ATOM 780 O O . GLY A 1 96 ? -14.285 -4.917 5.114 1.00 97.38 96 GLY A O 1
ATOM 781 N N . CYS A 1 97 ? -12.920 -3.824 3.681 1.00 98.25 97 CYS A N 1
ATOM 782 C CA . CYS A 1 97 ? -11.819 -3.645 4.620 1.00 98.25 97 CYS A CA 1
ATOM 783 C C . CYS A 1 97 ? -12.240 -2.740 5.787 1.00 98.25 97 CYS A C 1
ATOM 785 O O . CYS A 1 97 ? -13.161 -1.927 5.677 1.00 98.25 97 CYS A O 1
ATOM 787 N N . ARG A 1 98 ? -11.588 -2.924 6.938 1.00 97.50 98 ARG A N 1
ATOM 788 C CA . ARG A 1 98 ? -11.927 -2.231 8.187 1.00 97.50 98 ARG A CA 1
ATOM 789 C C . ARG A 1 98 ? -10.675 -1.908 8.969 1.00 97.50 98 ARG A C 1
ATOM 791 O O . ARG A 1 98 ? -9.719 -2.672 8.930 1.00 97.50 98 ARG A O 1
ATOM 798 N N . ASP A 1 99 ? -10.736 -0.813 9.714 1.00 97.88 99 ASP A N 1
ATOM 799 C CA . ASP A 1 99 ? -9.741 -0.318 10.666 1.00 97.88 99 ASP A CA 1
ATOM 800 C C . ASP A 1 99 ? -8.402 0.102 10.038 1.00 97.88 99 ASP A C 1
ATOM 802 O O . ASP A 1 99 ? -7.943 1.215 10.282 1.00 97.88 99 ASP A O 1
ATOM 806 N N . PHE A 1 100 ? -7.782 -0.744 9.216 1.00 98.56 100 PHE A N 1
ATOM 807 C CA . PHE A 1 100 ? -6.598 -0.425 8.430 1.00 98.56 100 PHE A CA 1
ATOM 808 C C . PHE A 1 100 ? -6.376 -1.430 7.299 1.00 98.56 100 PHE A C 1
ATOM 810 O O . PHE A 1 100 ? -6.865 -2.553 7.348 1.00 98.56 100 PHE A O 1
ATOM 817 N N . ALA A 1 101 ? -5.651 -1.017 6.263 1.00 98.62 101 ALA A N 1
ATOM 818 C CA . ALA A 1 101 ? -5.167 -1.905 5.211 1.00 98.62 101 ALA A CA 1
ATOM 819 C C . ALA A 1 101 ? -4.025 -1.243 4.438 1.00 98.62 101 ALA A C 1
ATOM 821 O O . ALA A 1 101 ? -3.768 -0.042 4.566 1.00 98.62 101 ALA A O 1
ATOM 822 N N . ARG A 1 102 ? -3.387 -2.027 3.576 1.00 98.38 102 ARG A N 1
ATOM 823 C CA . ARG A 1 102 ? -2.482 -1.546 2.535 1.00 98.38 102 ARG A CA 1
ATOM 824 C C . ARG A 1 102 ? -3.017 -1.959 1.169 1.00 98.38 102 ARG A C 1
ATOM 826 O O . ARG A 1 102 ? -3.507 -3.075 1.031 1.00 98.38 102 ARG A O 1
ATOM 833 N N . VAL A 1 103 ? -2.933 -1.080 0.183 1.00 98.69 103 VAL A N 1
ATOM 834 C CA . VAL A 1 103 ? -3.296 -1.371 -1.207 1.00 98.69 103 VAL A CA 1
ATOM 835 C C . VAL A 1 103 ? -2.077 -1.130 -2.080 1.00 98.69 103 VAL A C 1
ATOM 837 O O . VAL A 1 103 ? -1.497 -0.046 -2.027 1.00 98.69 103 VAL A O 1
ATOM 840 N N . ASP A 1 104 ? -1.715 -2.129 -2.877 1.00 98.31 104 ASP A N 1
ATOM 841 C CA . ASP A 1 104 ? -0.513 -2.107 -3.700 1.00 98.31 104 ASP A CA 1
ATOM 842 C C . ASP A 1 104 ? -0.875 -1.910 -5.176 1.00 98.31 104 ASP A C 1
ATOM 844 O O . ASP A 1 104 ? -1.858 -2.461 -5.686 1.00 98.31 104 ASP A O 1
ATOM 848 N N . PHE A 1 105 ? -0.078 -1.097 -5.861 1.00 98.50 105 PHE A N 1
ATOM 849 C CA . PHE A 1 105 ? -0.315 -0.666 -7.231 1.00 98.50 105 PHE A CA 1
ATOM 850 C C . PHE A 1 105 ? 0.934 -0.799 -8.090 1.00 98.50 105 PHE A C 1
ATOM 852 O O . PHE A 1 105 ? 2.063 -0.669 -7.612 1.00 98.50 105 PHE A O 1
ATOM 859 N N . ARG A 1 106 ? 0.713 -0.932 -9.397 1.00 98.00 106 ARG A N 1
ATOM 860 C CA . ARG A 1 106 ? 1.711 -0.607 -10.413 1.00 98.00 106 ARG A CA 1
ATOM 861 C C . ARG A 1 106 ? 1.253 0.545 -11.283 1.00 98.00 106 ARG A C 1
ATOM 863 O O . ARG A 1 106 ? 0.080 0.639 -11.628 1.00 98.00 106 ARG A O 1
ATOM 870 N N . LEU A 1 107 ? 2.193 1.405 -11.646 1.00 98.00 107 LEU A N 1
ATOM 871 C CA . LEU A 1 107 ? 2.012 2.437 -12.659 1.00 98.00 107 LEU A CA 1
ATOM 872 C C . LEU A 1 107 ? 2.911 2.078 -13.836 1.00 98.00 107 LEU A C 1
ATOM 874 O O . LEU A 1 107 ? 4.137 2.108 -13.696 1.00 98.00 107 LEU A O 1
ATOM 878 N N . SER A 1 108 ? 2.311 1.716 -14.963 1.00 96.75 108 SER A N 1
ATOM 879 C CA . SER A 1 108 ? 3.058 1.354 -16.165 1.00 96.75 108 SER A CA 1
ATOM 880 C C . SER A 1 108 ? 3.749 2.556 -16.801 1.00 96.75 108 SER A C 1
ATOM 882 O O . SER A 1 108 ? 3.442 3.711 -16.503 1.00 96.75 108 SER A O 1
ATOM 884 N N . ASP A 1 109 ? 4.699 2.278 -17.694 1.00 93.50 109 ASP A N 1
ATOM 885 C CA . ASP A 1 109 ? 5.513 3.305 -18.356 1.00 93.50 109 ASP A CA 1
ATOM 886 C C . ASP A 1 109 ? 4.684 4.247 -19.253 1.00 93.50 109 ASP A C 1
ATOM 888 O O . ASP A 1 109 ? 5.070 5.394 -19.470 1.00 93.50 109 ASP A O 1
ATOM 892 N N . ASP A 1 110 ? 3.520 3.794 -19.731 1.00 95.06 110 ASP A N 1
ATOM 893 C CA . ASP A 1 110 ? 2.529 4.604 -20.457 1.00 95.06 110 ASP A CA 1
ATOM 894 C C . ASP A 1 110 ? 1.597 5.413 -19.528 1.00 95.06 110 ASP A C 1
ATOM 896 O O . ASP A 1 110 ? 0.724 6.143 -19.997 1.00 95.06 110 ASP A O 1
ATOM 900 N N . GLY A 1 111 ? 1.794 5.317 -18.210 1.00 95.50 111 GLY A N 1
ATOM 901 C CA . GLY A 1 111 ? 1.076 6.085 -17.197 1.00 95.50 111 GLY A CA 1
ATOM 902 C C . GLY A 1 111 ? -0.231 5.462 -16.709 1.00 95.50 111 GLY A C 1
ATOM 903 O O . GLY A 1 111 ? -0.965 6.138 -15.989 1.00 95.50 111 GLY A O 1
ATOM 904 N N . ARG A 1 112 ? -0.538 4.207 -17.058 1.00 97.81 112 ARG A N 1
ATOM 905 C CA . ARG A 1 112 ? -1.755 3.525 -16.596 1.00 97.81 112 ARG A CA 1
ATOM 906 C C . ARG A 1 112 ? -1.580 2.907 -15.204 1.00 97.81 112 ARG A C 1
ATOM 908 O O . ARG A 1 112 ? -0.597 2.225 -14.920 1.00 97.81 112 ARG A O 1
ATOM 915 N N . LEU A 1 113 ? -2.560 3.137 -14.330 1.00 98.31 113 LEU A N 1
ATOM 916 C CA . LEU A 1 113 ? -2.585 2.592 -12.974 1.00 98.31 113 LEU A CA 1
ATOM 917 C C . LEU A 1 113 ? -3.241 1.202 -12.939 1.00 98.31 113 LEU A C 1
ATOM 919 O O . LEU A 1 113 ? -4.336 1.000 -13.465 1.00 98.31 113 LEU A O 1
ATOM 923 N N . TYR A 1 114 ? -2.595 0.262 -12.253 1.00 98.38 114 TYR A N 1
ATOM 924 C CA . TYR A 1 114 ? -3.061 -1.102 -12.027 1.00 98.38 114 TYR A CA 1
ATOM 925 C C . TYR A 1 114 ? -3.096 -1.400 -10.530 1.00 98.38 114 TYR A C 1
ATOM 927 O O . TYR A 1 114 ? -2.095 -1.239 -9.835 1.00 98.38 114 TYR A O 1
ATOM 935 N N . PHE A 1 115 ? -4.247 -1.852 -10.036 1.00 97.62 115 PHE A N 1
ATOM 936 C CA . PHE A 1 115 ? -4.368 -2.464 -8.712 1.00 97.62 115 PHE A CA 1
ATOM 937 C C . PHE A 1 115 ? -3.760 -3.870 -8.748 1.00 97.62 115 PHE A C 1
ATOM 939 O O . PHE A 1 115 ? -4.060 -4.628 -9.669 1.00 97.62 115 PHE A O 1
ATOM 946 N N . ILE A 1 116 ? -2.924 -4.201 -7.762 1.00 96.31 116 ILE A N 1
ATOM 947 C CA . ILE A 1 116 ? -2.276 -5.514 -7.649 1.00 96.31 116 ILE A CA 1
ATOM 948 C C . ILE A 1 116 ? -2.939 -6.335 -6.551 1.00 96.31 116 ILE A C 1
ATOM 950 O O . ILE A 1 116 ? -3.514 -7.387 -6.811 1.00 96.31 116 ILE A O 1
ATOM 954 N N . GLU A 1 117 ? -2.877 -5.848 -5.314 1.00 96.94 117 GLU A N 1
ATOM 955 C CA . GLU A 1 117 ? -3.434 -6.552 -4.166 1.00 96.94 117 GLU A CA 1
ATOM 956 C C . GLU A 1 117 ? -3.885 -5.592 -3.068 1.00 96.94 117 GLU A C 1
ATOM 958 O O . GLU A 1 117 ? -3.450 -4.440 -2.979 1.00 96.94 117 GLU A O 1
ATOM 963 N N . VAL A 1 118 ? -4.767 -6.089 -2.203 1.00 98.12 118 VAL A N 1
ATOM 964 C CA . VAL A 1 118 ? -5.054 -5.476 -0.909 1.00 98.12 118 VAL A CA 1
ATOM 965 C C . VAL A 1 118 ? -4.547 -6.402 0.185 1.00 98.12 118 VAL A C 1
ATOM 967 O O . VAL A 1 118 ? -4.734 -7.615 0.138 1.00 98.12 118 VAL A O 1
ATOM 970 N N . ASN A 1 119 ? -3.952 -5.806 1.205 1.00 98.06 119 ASN A N 1
ATOM 971 C CA . ASN A 1 119 ? -3.526 -6.456 2.426 1.00 98.06 119 ASN A CA 1
ATOM 972 C C . ASN A 1 119 ? -4.375 -5.887 3.577 1.00 98.06 119 ASN A C 1
ATOM 974 O O . ASN A 1 119 ? -4.032 -4.827 4.104 1.00 98.06 119 ASN A O 1
ATOM 978 N N . PRO A 1 120 ? -5.486 -6.544 3.976 1.00 97.12 120 PRO A N 1
ATOM 979 C CA . PRO A 1 120 ? -6.326 -6.109 5.101 1.00 97.12 120 PRO A CA 1
ATOM 980 C C . PRO A 1 120 ? -5.659 -6.284 6.473 1.00 97.12 120 PRO A C 1
ATOM 982 O O . PRO A 1 120 ? -6.140 -5.758 7.469 1.00 97.12 120 PRO A O 1
ATOM 985 N N . LEU A 1 121 ? -4.563 -7.044 6.530 1.00 96.56 121 LEU A N 1
ATOM 986 C CA . LEU A 1 121 ? -3.725 -7.211 7.712 1.00 96.56 121 LEU A CA 1
ATOM 987 C C . LEU A 1 121 ? -2.250 -7.058 7.305 1.00 96.56 121 LEU A C 1
ATOM 989 O O . LEU A 1 121 ? -1.531 -8.054 7.200 1.00 96.56 121 LEU A O 1
ATOM 993 N N . PRO A 1 122 ? -1.795 -5.832 6.991 1.00 96.94 122 PRO A N 1
ATOM 994 C CA . PRO A 1 122 ? -0.405 -5.604 6.632 1.00 96.94 122 PRO A CA 1
ATOM 995 C C . PRO A 1 122 ? 0.509 -5.835 7.843 1.00 96.94 122 PRO A C 1
ATOM 997 O O . PRO A 1 122 ? 0.087 -5.734 8.997 1.00 96.94 122 PRO A O 1
ATOM 1000 N N . GLY A 1 123 ? 1.789 -6.114 7.582 1.00 95.88 123 GLY A N 1
ATOM 1001 C CA . GLY A 1 123 ? 2.796 -6.223 8.637 1.00 95.88 123 GLY A CA 1
ATOM 1002 C C . GLY A 1 123 ? 2.888 -4.942 9.476 1.00 95.88 123 GLY A C 1
ATOM 1003 O O . GLY A 1 123 ? 2.790 -3.833 8.950 1.00 95.88 123 GLY A O 1
ATOM 1004 N N . LEU A 1 124 ? 3.099 -5.102 10.784 1.00 96.38 124 LEU A N 1
ATOM 1005 C CA . LEU A 1 124 ? 3.201 -4.001 11.750 1.00 96.38 124 LEU A CA 1
ATOM 1006 C C . LEU A 1 124 ? 4.570 -3.925 12.442 1.00 96.38 124 LEU A C 1
ATOM 1008 O O . LEU A 1 124 ? 4.737 -3.142 13.368 1.00 96.38 124 LEU A O 1
ATOM 1012 N N . ALA A 1 125 ? 5.565 -4.706 12.012 1.00 95.19 125 ALA A N 1
ATOM 1013 C CA . ALA A 1 125 ? 6.896 -4.653 12.615 1.00 95.19 125 ALA A CA 1
ATOM 1014 C C . ALA A 1 125 ? 7.594 -3.320 12.261 1.00 95.19 125 ALA A C 1
ATOM 1016 O O . ALA A 1 125 ? 7.823 -3.067 11.071 1.00 95.19 125 ALA A O 1
ATOM 1017 N N . PRO A 1 126 ? 7.932 -2.463 13.245 1.00 92.62 126 PRO A N 1
ATOM 1018 C CA . PRO A 1 126 ? 8.585 -1.182 12.986 1.00 92.62 126 PRO A CA 1
ATOM 1019 C C . PRO A 1 126 ? 9.981 -1.394 12.388 1.00 92.62 126 PRO A C 1
ATOM 1021 O O . PRO A 1 126 ? 10.669 -2.354 12.728 1.00 92.62 126 PRO A O 1
ATOM 1024 N N . GLY A 1 127 ? 10.388 -0.511 11.473 1.00 86.88 127 GLY A N 1
ATOM 1025 C CA . GLY A 1 127 ? 11.675 -0.602 10.772 1.00 86.88 127 GLY A CA 1
ATOM 1026 C C . GLY A 1 127 ? 11.773 -1.710 9.717 1.00 86.88 127 GLY A C 1
ATOM 1027 O O . GLY A 1 127 ? 12.814 -1.827 9.086 1.00 86.88 127 GLY A O 1
ATOM 1028 N N . TYR A 1 128 ? 10.718 -2.506 9.514 1.00 89.69 128 TYR A N 1
ATOM 1029 C CA . TYR A 1 128 ? 10.691 -3.587 8.522 1.00 89.69 128 TYR A CA 1
ATOM 1030 C C . TYR A 1 128 ? 9.434 -3.564 7.649 1.00 89.69 128 TYR A C 1
ATOM 1032 O O . TYR A 1 128 ? 9.509 -3.747 6.441 1.00 89.69 128 TYR A O 1
ATOM 1040 N N . SER A 1 129 ? 8.260 -3.366 8.253 1.00 95.25 129 SER A N 1
ATOM 1041 C CA . SER A 1 129 ? 6.988 -3.447 7.533 1.00 95.25 129 SER A CA 1
ATOM 1042 C C . SER A 1 129 ? 6.621 -2.122 6.872 1.00 95.25 129 SER A C 1
ATOM 1044 O O . SER A 1 129 ? 6.691 -1.066 7.503 1.00 95.25 129 SER A O 1
ATOM 1046 N N . ASP A 1 130 ? 6.156 -2.193 5.623 1.00 95.94 130 ASP A N 1
ATOM 1047 C CA . ASP A 1 130 ? 5.848 -1.010 4.808 1.00 95.94 130 ASP A CA 1
ATOM 1048 C C . ASP A 1 130 ? 4.801 -0.090 5.451 1.00 95.94 130 ASP A C 1
ATOM 1050 O O . ASP A 1 130 ? 4.888 1.125 5.320 1.00 95.94 130 ASP A O 1
ATOM 1054 N N . TYR A 1 131 ? 3.816 -0.646 6.168 1.00 97.88 131 TYR A N 1
ATOM 1055 C CA . TYR A 1 131 ? 2.716 0.136 6.738 1.00 97.88 131 TYR A CA 1
ATOM 1056 C C . TYR A 1 131 ? 3.177 1.074 7.879 1.00 97.88 131 TYR A C 1
ATOM 1058 O O . TYR A 1 131 ? 2.923 2.277 7.782 1.00 97.88 131 TYR A O 1
ATOM 1066 N N . PRO A 1 132 ? 3.920 0.604 8.907 1.00 97.38 132 PRO A N 1
ATOM 1067 C CA . PRO A 1 132 ? 4.615 1.484 9.848 1.00 97.38 132 PRO A CA 1
ATOM 1068 C C . PRO A 1 132 ? 5.566 2.493 9.195 1.00 97.38 132 PRO A C 1
ATOM 1070 O O . PRO A 1 132 ? 5.553 3.652 9.600 1.00 97.38 132 PRO A O 1
ATOM 1073 N N . MET A 1 133 ? 6.357 2.084 8.193 1.00 96.06 133 MET A N 1
ATOM 1074 C CA . MET A 1 133 ? 7.295 2.991 7.509 1.00 96.06 133 MET A CA 1
ATOM 1075 C C . MET A 1 133 ? 6.555 4.138 6.805 1.00 96.06 133 MET A C 1
ATOM 1077 O O . MET A 1 133 ? 6.880 5.306 6.995 1.00 96.06 133 MET A O 1
ATOM 1081 N N . LEU A 1 134 ? 5.498 3.820 6.055 1.00 96.81 134 LEU A N 1
ATOM 1082 C CA . LEU A 1 134 ? 4.643 4.798 5.380 1.00 96.81 134 LEU A CA 1
ATOM 1083 C C . LEU A 1 134 ? 3.964 5.759 6.369 1.00 96.81 134 LEU A C 1
ATOM 1085 O O . LEU A 1 134 ? 3.894 6.968 6.120 1.00 96.81 134 LEU A O 1
ATOM 1089 N N . ALA A 1 135 ? 3.478 5.243 7.500 1.00 96.94 135 ALA A N 1
ATOM 1090 C CA . ALA A 1 135 ? 2.891 6.065 8.553 1.00 96.94 135 ALA A CA 1
ATOM 1091 C C . ALA A 1 135 ? 3.926 7.032 9.152 1.00 96.94 135 ALA A C 1
ATOM 1093 O O . ALA A 1 135 ? 3.637 8.221 9.303 1.00 96.94 135 ALA A O 1
ATOM 1094 N N . GLU A 1 136 ? 5.144 6.554 9.413 1.00 96.38 136 GLU A N 1
ATOM 1095 C CA . GLU A 1 136 ? 6.249 7.357 9.938 1.00 96.38 136 GLU A CA 1
ATOM 1096 C C . GLU A 1 136 ? 6.672 8.466 8.963 1.00 96.38 136 GLU A C 1
ATOM 1098 O O . GLU A 1 136 ? 6.753 9.629 9.365 1.00 96.38 136 GLU A O 1
ATOM 1103 N N . PHE A 1 137 ? 6.821 8.161 7.668 1.00 94.69 137 PHE A N 1
ATOM 1104 C CA . PHE A 1 137 ? 7.049 9.178 6.630 1.00 94.69 137 PHE A CA 1
ATOM 1105 C C . PHE A 1 137 ? 5.929 10.225 6.579 1.00 94.69 137 PHE A C 1
ATOM 1107 O O . PHE A 1 137 ? 6.164 11.402 6.302 1.00 94.69 137 PHE A O 1
ATOM 1114 N N . SER A 1 138 ? 4.709 9.812 6.920 1.00 94.50 138 SER A N 1
ATOM 1115 C CA . SER A 1 138 ? 3.532 10.674 7.037 1.00 94.50 138 SER A CA 1
ATOM 1116 C C . SER A 1 138 ? 3.382 11.332 8.416 1.00 94.50 138 SER A C 1
ATOM 1118 O O . SER A 1 138 ? 2.295 11.819 8.749 1.00 94.50 138 SER A O 1
ATOM 1120 N N . ARG A 1 139 ? 4.461 11.358 9.212 1.00 95.44 139 ARG A N 1
ATOM 1121 C CA . ARG A 1 139 ? 4.553 11.951 10.556 1.00 95.44 139 ARG A CA 1
ATOM 1122 C C . ARG A 1 139 ? 3.576 11.357 11.572 1.00 95.44 139 ARG A C 1
ATOM 1124 O O . ARG A 1 139 ? 3.131 12.062 12.471 1.00 95.44 139 ARG A O 1
ATOM 1131 N N . VAL A 1 140 ? 3.249 10.074 11.436 1.00 96.69 140 VAL A N 1
ATOM 1132 C CA . VAL A 1 140 ? 2.475 9.307 12.419 1.00 96.69 140 VAL A CA 1
ATOM 1133 C C . VAL A 1 140 ? 3.426 8.337 13.122 1.00 96.69 140 VAL A C 1
ATOM 1135 O O . VAL A 1 140 ? 3.788 7.312 12.542 1.00 96.69 140 VAL A O 1
ATOM 1138 N N . PRO A 1 141 ? 3.859 8.631 14.361 1.00 96.88 141 PRO A N 1
ATOM 1139 C CA . PRO A 1 141 ? 4.736 7.744 15.113 1.00 96.88 141 PRO A CA 1
ATOM 1140 C C . PRO A 1 141 ? 4.098 6.370 15.336 1.00 96.88 141 PRO A C 1
ATOM 1142 O O . PRO A 1 141 ? 2.892 6.260 15.549 1.00 96.88 141 PRO A O 1
ATOM 1145 N N . TYR A 1 142 ? 4.916 5.317 15.393 1.00 97.69 142 TYR A N 1
ATOM 1146 C CA . TYR A 1 142 ? 4.442 3.932 15.519 1.00 97.69 142 TYR A CA 1
ATOM 1147 C C . TYR A 1 142 ? 3.430 3.713 16.659 1.00 97.69 142 TYR A C 1
ATOM 1149 O O . TYR A 1 142 ? 2.403 3.062 16.477 1.00 97.69 142 TYR A O 1
ATOM 1157 N N . LYS A 1 143 ? 3.678 4.302 17.835 1.00 97.56 143 LYS A N 1
ATOM 1158 C CA . LYS A 1 143 ? 2.762 4.209 18.982 1.00 97.56 143 LYS A CA 1
ATOM 1159 C C . LYS A 1 143 ? 1.389 4.814 18.662 1.00 97.56 143 LYS A C 1
ATOM 1161 O O . LYS A 1 143 ? 0.372 4.208 18.982 1.00 97.56 143 LYS A O 1
ATOM 1166 N N . GLU A 1 144 ? 1.358 5.974 18.009 1.00 97.75 144 GLU A N 1
ATOM 1167 C CA . GLU A 1 144 ? 0.118 6.626 17.572 1.00 97.75 144 GLU A CA 1
ATOM 1168 C C . GLU A 1 144 ? -0.591 5.811 16.488 1.00 97.75 144 GLU A C 1
ATOM 1170 O O . GLU A 1 144 ? -1.811 5.678 16.533 1.00 97.75 144 GLU A O 1
ATOM 1175 N N . LEU A 1 145 ? 0.156 5.195 15.567 1.00 97.94 145 LEU A N 1
ATOM 1176 C CA . LEU A 1 145 ? -0.408 4.311 14.550 1.00 97.94 145 LEU A CA 1
ATOM 1177 C C . LEU A 1 145 ? -1.161 3.137 15.189 1.00 97.94 145 LEU A C 1
ATOM 1179 O O . LEU A 1 145 ? -2.318 2.893 14.853 1.00 97.94 145 LEU A O 1
ATOM 1183 N N . VAL A 1 146 ? -0.530 2.446 16.143 1.00 97.94 146 VAL A N 1
ATOM 1184 C CA . VAL A 1 146 ? -1.138 1.309 16.853 1.00 97.94 146 VAL A CA 1
ATOM 1185 C C . VAL A 1 146 ? -2.384 1.744 17.627 1.00 97.94 146 VAL A C 1
ATOM 1187 O O . VAL A 1 146 ? -3.421 1.087 17.526 1.00 97.94 146 VAL A O 1
ATOM 1190 N N . TYR A 1 147 ? -2.327 2.869 18.350 1.00 97.50 147 TYR A N 1
ATOM 1191 C CA . TYR A 1 147 ? -3.518 3.413 19.011 1.00 97.50 147 TYR A CA 1
ATOM 1192 C C . TYR A 1 147 ? -4.618 3.773 18.022 1.00 97.50 147 TYR A C 1
ATOM 1194 O O . TYR A 1 147 ? -5.781 3.507 18.294 1.00 97.50 147 TYR A O 1
ATOM 1202 N N . SER A 1 148 ? -4.275 4.344 16.872 1.00 97.06 148 SER A N 1
ATOM 1203 C CA . SER A 1 148 ? -5.267 4.724 15.869 1.00 97.06 148 SER A CA 1
ATOM 1204 C C . SER A 1 148 ? -5.988 3.501 15.297 1.00 97.06 148 SER A C 1
ATOM 1206 O O . SER A 1 148 ? -7.207 3.537 15.138 1.00 97.06 148 SER A O 1
ATOM 1208 N N . VAL A 1 149 ? -5.267 2.398 15.055 1.00 97.50 149 VAL A N 1
ATOM 1209 C CA . VAL A 1 149 ? -5.864 1.117 14.630 1.00 97.50 149 VAL A CA 1
ATOM 1210 C C . VAL A 1 149 ? -6.797 0.568 15.711 1.00 97.50 149 VAL A C 1
ATOM 1212 O O . VAL A 1 149 ? -7.937 0.206 15.419 1.00 97.50 149 VAL A O 1
ATOM 1215 N N . LEU A 1 150 ? -6.345 0.556 16.970 1.00 97.06 150 LEU A N 1
ATOM 1216 C CA . LEU A 1 150 ? -7.169 0.133 18.103 1.00 97.06 150 LEU A CA 1
ATOM 1217 C C . LEU A 1 150 ? -8.441 0.987 18.218 1.00 97.06 150 LEU A C 1
ATOM 1219 O O . LEU A 1 150 ? -9.539 0.447 18.333 1.00 97.06 150 LEU A O 1
ATOM 1223 N N . ASN A 1 151 ? -8.305 2.310 18.136 1.00 96.62 151 ASN A N 1
ATOM 1224 C CA . ASN A 1 151 ? -9.411 3.257 18.243 1.00 96.62 151 ASN A CA 1
ATOM 1225 C C . ASN A 1 151 ? -10.414 3.107 17.098 1.00 96.62 151 ASN A C 1
ATOM 1227 O O . ASN A 1 151 ? -11.619 3.221 17.332 1.00 96.62 151 ASN A O 1
ATOM 1231 N N . ALA A 1 152 ? -9.946 2.816 15.880 1.00 97.00 152 ALA A N 1
ATOM 1232 C CA . ALA A 1 152 ? -10.816 2.520 14.747 1.00 97.00 152 ALA A CA 1
ATOM 1233 C C . ALA A 1 152 ? -11.678 1.274 15.019 1.00 97.00 152 ALA A C 1
ATOM 1235 O O . ALA A 1 152 ? -12.897 1.322 14.824 1.00 97.00 152 ALA A O 1
ATOM 1236 N N . GLY A 1 153 ? -11.070 0.211 15.558 1.00 96.81 153 GLY A N 1
ATOM 1237 C CA . GLY A 1 153 ? -11.772 -1.009 15.962 1.00 96.81 153 GLY A CA 1
ATOM 1238 C C . GLY A 1 153 ? -12.753 -0.790 17.119 1.00 96.81 153 GLY A C 1
ATOM 1239 O O . GLY A 1 153 ? -13.900 -1.231 17.046 1.00 96.81 153 GLY A O 1
ATOM 1240 N N . LEU A 1 154 ? -12.343 -0.062 18.163 1.00 96.88 154 LEU A N 1
ATOM 1241 C CA . LEU A 1 154 ? -13.204 0.292 19.299 1.00 96.88 154 LEU A CA 1
ATOM 1242 C C . LEU A 1 154 ? -14.428 1.096 18.847 1.00 96.88 154 LEU A C 1
ATOM 1244 O O . LEU A 1 154 ? -15.559 0.712 19.151 1.00 96.88 154 LEU A O 1
ATOM 1248 N N . SER A 1 155 ? -14.209 2.143 18.048 1.00 95.06 155 SER A N 1
ATOM 1249 C CA . SER A 1 155 ? -15.277 2.996 17.509 1.00 95.06 155 SER A CA 1
ATOM 1250 C C . SER A 1 155 ? -16.271 2.192 16.676 1.00 95.06 155 SER A C 1
ATOM 1252 O O . SER A 1 155 ? -17.482 2.345 16.834 1.00 95.06 155 SER A O 1
ATOM 1254 N N . ARG A 1 156 ? -15.774 1.277 15.833 1.00 94.50 156 ARG A N 1
ATOM 1255 C CA . ARG A 1 156 ? -16.599 0.354 15.042 1.00 94.50 156 ARG A CA 1
ATOM 1256 C C . ARG A 1 156 ? -17.463 -0.560 15.915 1.00 94.50 156 ARG A C 1
ATOM 1258 O O . ARG A 1 156 ? -18.588 -0.873 15.535 1.00 94.50 156 ARG A O 1
ATOM 1265 N N . CYS A 1 157 ? -16.959 -0.969 17.075 1.00 95.88 157 CYS A N 1
ATOM 1266 C CA . CYS A 1 157 ? -17.687 -1.781 18.051 1.00 95.88 157 CYS A CA 1
ATOM 1267 C C . CYS A 1 157 ? -18.601 -0.960 18.984 1.00 95.88 157 CYS A C 1
ATOM 1269 O O . CYS A 1 157 ? -19.193 -1.536 19.894 1.00 95.88 157 CYS A O 1
ATOM 1271 N N . GLY A 1 158 ? -18.712 0.361 18.796 1.00 93.25 158 GLY A N 1
ATOM 1272 C CA . GLY A 1 158 ? -19.551 1.244 19.616 1.00 93.25 158 GLY 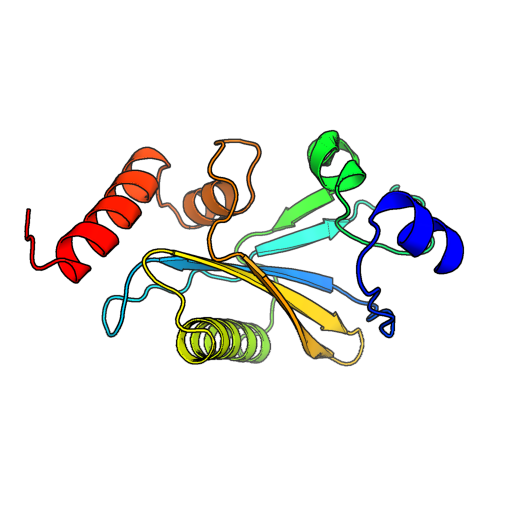A CA 1
ATOM 1273 C C . GLY A 1 158 ? -18.885 1.772 20.891 1.00 93.25 158 GLY A C 1
ATOM 1274 O O . GLY A 1 158 ? -19.560 2.371 21.725 1.00 93.25 158 GLY A O 1
ATOM 1275 N N . TRP A 1 159 ? -17.574 1.580 21.048 1.00 89.62 159 TRP A N 1
ATOM 1276 C CA . TRP A 1 159 ? -16.801 2.078 22.185 1.00 89.62 159 TRP A CA 1
ATOM 1277 C C . TRP A 1 159 ? -16.180 3.432 21.830 1.00 89.62 159 TRP A C 1
ATOM 1279 O O . TRP A 1 159 ? -15.622 3.596 20.747 1.00 89.62 159 TRP A O 1
ATOM 1289 N N . ARG A 1 160 ? -16.249 4.404 22.741 1.00 74.69 160 ARG A N 1
ATOM 1290 C CA . ARG A 1 160 ? -15.513 5.674 22.642 1.00 74.69 160 ARG A CA 1
ATOM 1291 C C . ARG A 1 160 ? -14.582 5.770 23.847 1.00 74.69 160 ARG A C 1
ATOM 1293 O O . ARG A 1 160 ? -15.049 5.572 24.967 1.00 74.69 160 ARG A O 1
ATOM 1300 N N . LEU A 1 161 ? -13.293 6.002 23.596 1.00 60.31 161 LEU A N 1
ATOM 1301 C CA . LEU A 1 161 ? -12.322 6.386 24.626 1.00 60.31 161 LEU A CA 1
ATOM 1302 C C . LEU A 1 161 ? -12.404 7.888 24.890 1.00 60.31 161 LEU A C 1
ATOM 1304 O O . LEU A 1 161 ? -12.700 8.627 23.922 1.00 60.31 161 LEU A O 1
#

Solvent-accessible surface area (backbone atoms only — not comparable to full-atom values): 9440 Å² total; per-residue (Å²): 110,67,74,57,51,40,70,75,68,72,52,92,81,89,87,77,83,84,80,60,67,48,40,35,40,30,43,37,42,27,51,79,94,63,46,44,72,46,71,45,27,28,57,42,70,40,92,83,56,88,54,102,63,96,63,92,39,72,72,42,64,74,45,30,89,80,37,42,48,76,38,60,69,40,99,60,56,71,68,57,47,53,50,50,50,53,47,44,52,51,52,38,60,74,71,65,57,60,25,36,34,35,34,33,33,34,36,29,85,90,68,52,80,39,84,74,50,75,33,66,77,58,57,72,51,73,96,73,20,66,53,37,49,52,35,41,64,69,75,35,51,64,69,57,48,55,49,47,39,51,49,29,48,35,46,73,73,74,45,81,134

Sequence (161 aa):
MVSRSLKLYGGPVLAEEYIAGREFTVGLLGNGEALRVFPPMEIVFRKNTDRDYRIYSFGVKQDYQNFVDYECPARLTRAQEEEMTKTARRVYEALGCRDFARVDFRLSDDGRLYFIEVNPLPGLAPGYSDYPMLAEFSRVPYKELVYSVLNAGLSRCGWRL

Radius of gyration: 16.78 Å; Cα contacts (8 Å, |Δi|>4): 247; chains: 1; bounding box: 42×45×45 Å

Organism: NCBI:txid1076179